Protein AF-A0A060QEK5-F1 (afdb_monomer_lite)

pLDDT: mean 81.97, std 18.52, range [39.69, 97.81]

Secondary structure (DSSP, 8-state):
-EEEE-SS-EEEE-HHHHHHHHHHHHHHHHHHT-HHHHHHHHHHHHHHHHHHHHHHHHHHHHHHHHHHHHHHHHHHHHHHHHHHHSSSSS--------------

Foldseek 3Di:
DDWDDAPPDTDDDQLVVQLVVLQVQLVVCVVVVNNVNSVSSVVSNVVSVVVVVVVVVVVVVVVVVVVVVVVVVVVVVVVVVVVVVVVVPPPDDDDDDDDDDDDD

Sequence (104 aa):
MFDSNGPDMRVRGTAQQLFEKYLQLGRDATGTGDRILAEAYFQHAEHYFRILNAMTQAAQQSQMERQERHQQRARAQQDHDDRRQGDDSGAEGETEEVVEETAE

Organism: NCBI:txid91915

Structure (mmCIF, N/CA/C/O backbone):
data_AF-A0A060QEK5-F1
#
_entry.id   AF-A0A060QEK5-F1
#
loop_
_atom_site.group_PDB
_atom_site.id
_atom_site.type_symbol
_atom_site.label_atom_id
_atom_site.label_alt_id
_atom_site.label_comp_id
_atom_site.label_asym_id
_atom_site.label_entity_id
_atom_site.label_seq_id
_atom_site.pdbx_PDB_ins_code
_atom_site.Cartn_x
_atom_site.Cartn_y
_atom_site.Cartn_z
_atom_site.occupancy
_atom_site.B_iso_or_equiv
_atom_site.auth_seq_id
_atom_site.auth_comp_id
_atom_site.auth_asym_id
_atom_site.auth_atom_id
_atom_site.pdbx_PDB_model_num
ATOM 1 N N . MET A 1 1 ? -4.484 4.905 -11.648 1.00 80.00 1 MET A N 1
ATOM 2 C CA . MET A 1 1 ? -5.387 5.317 -10.549 1.00 80.00 1 MET A CA 1
ATOM 3 C C . MET A 1 1 ? -6.278 4.130 -10.239 1.00 80.00 1 MET A C 1
ATOM 5 O O . MET A 1 1 ? -6.792 3.547 -11.185 1.00 80.00 1 MET A O 1
ATOM 9 N N . PHE A 1 2 ? -6.394 3.747 -8.972 1.00 90.81 2 PHE A N 1
ATOM 10 C CA . PHE A 1 2 ? -7.143 2.572 -8.527 1.00 90.81 2 PHE A CA 1
ATOM 11 C C . PHE A 1 2 ? -8.485 2.992 -7.922 1.00 90.81 2 PHE A C 1
ATOM 13 O O . PHE A 1 2 ? -8.583 4.077 -7.345 1.00 90.81 2 PHE A O 1
ATOM 20 N N . ASP A 1 3 ? -9.492 2.133 -8.065 1.00 89.75 3 ASP A N 1
ATOM 21 C CA . ASP A 1 3 ? -10.802 2.250 -7.421 1.00 89.75 3 ASP A CA 1
ATOM 22 C C . ASP A 1 3 ? -10.918 1.103 -6.414 1.00 89.75 3 ASP A C 1
ATOM 24 O O . ASP A 1 3 ? -10.870 -0.067 -6.794 1.00 89.75 3 ASP A O 1
ATOM 28 N N . SER A 1 4 ? -10.978 1.437 -5.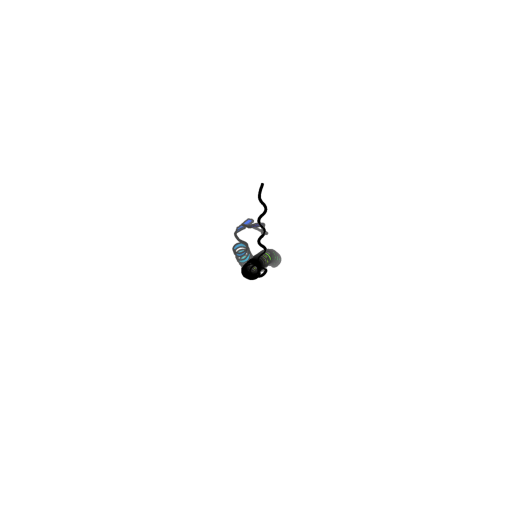130 1.00 89.06 4 SER A N 1
ATOM 29 C CA . SER A 1 4 ? -11.145 0.480 -4.045 1.00 89.06 4 SER A CA 1
ATOM 30 C C . SER A 1 4 ? -12.590 0.464 -3.593 1.00 89.06 4 SER A C 1
ATOM 32 O O . SER A 1 4 ? -13.151 1.518 -3.290 1.00 89.06 4 SER A O 1
ATOM 34 N N . ASN A 1 5 ? -13.182 -0.723 -3.517 1.00 85.31 5 ASN A N 1
ATOM 35 C CA . ASN A 1 5 ? -14.505 -0.917 -2.938 1.00 85.31 5 ASN A CA 1
ATOM 36 C C . ASN A 1 5 ? -14.317 -1.462 -1.524 1.00 85.31 5 ASN A C 1
ATOM 38 O O . ASN A 1 5 ? -14.352 -2.670 -1.315 1.00 85.31 5 ASN A O 1
ATOM 42 N N . GLY A 1 6 ? -14.052 -0.555 -0.580 1.00 80.25 6 GLY A N 1
ATOM 43 C CA . GLY A 1 6 ? -13.960 -0.911 0.830 1.00 80.25 6 GLY A CA 1
ATOM 44 C C . GLY A 1 6 ? -15.327 -1.263 1.424 1.00 80.25 6 GLY A C 1
ATOM 45 O O . GLY A 1 6 ? -16.350 -0.964 0.806 1.00 80.25 6 GLY A O 1
ATOM 46 N N . PRO A 1 7 ? -15.344 -1.836 2.640 1.00 77.31 7 PRO A N 1
ATOM 47 C CA . PRO A 1 7 ? -16.571 -2.275 3.307 1.00 77.31 7 PRO A CA 1
ATOM 48 C C . PRO A 1 7 ? -17.615 -1.155 3.467 1.00 77.31 7 PRO A C 1
ATOM 50 O O . PRO A 1 7 ? -18.798 -1.420 3.288 1.00 77.31 7 PRO A O 1
ATOM 53 N N . ASP A 1 8 ? -17.184 0.092 3.697 1.00 75.12 8 ASP A N 1
ATOM 54 C CA . ASP A 1 8 ? -18.088 1.235 3.921 1.00 75.12 8 ASP A CA 1
ATOM 55 C C . ASP A 1 8 ? -18.016 2.332 2.848 1.00 75.12 8 ASP A C 1
ATOM 57 O O . ASP A 1 8 ? -18.887 3.200 2.766 1.00 75.12 8 ASP A O 1
ATOM 61 N N . MET A 1 9 ? -16.965 2.358 2.022 1.00 78.31 9 MET A N 1
ATOM 62 C CA . MET A 1 9 ? -16.737 3.477 1.109 1.00 78.31 9 MET A CA 1
ATOM 63 C C . MET A 1 9 ? -15.942 3.070 -0.126 1.00 78.31 9 MET A C 1
ATOM 65 O O . MET A 1 9 ? -14.924 2.377 -0.047 1.00 78.31 9 MET A O 1
ATOM 69 N N . ARG A 1 10 ? -16.361 3.608 -1.275 1.00 87.44 10 ARG A N 1
ATOM 70 C CA . ARG A 1 10 ? -15.544 3.616 -2.487 1.00 87.44 10 ARG A CA 1
ATOM 71 C C . ARG A 1 10 ? -14.461 4.674 -2.366 1.00 87.44 10 ARG A C 1
ATOM 73 O O . ARG A 1 10 ? -14.750 5.854 -2.170 1.00 87.44 10 ARG A O 1
ATOM 80 N N . VAL A 1 11 ? -13.208 4.255 -2.472 1.00 88.62 11 VAL A N 1
ATOM 81 C CA . VAL A 1 11 ? -12.049 5.138 -2.360 1.00 88.62 11 VAL A CA 1
ATOM 82 C C . VAL A 1 11 ? -11.257 5.073 -3.647 1.00 88.62 11 VAL A C 1
ATOM 84 O O . VAL A 1 11 ? -10.872 3.998 -4.092 1.00 88.62 11 VAL A O 1
ATOM 87 N N . ARG A 1 12 ? -10.966 6.232 -4.230 1.00 93.62 12 ARG A N 1
ATOM 88 C CA . ARG A 1 12 ? -10.180 6.328 -5.456 1.00 93.62 12 ARG A CA 1
ATOM 89 C C . ARG A 1 12 ? -8.870 7.054 -5.180 1.00 93.62 12 ARG A C 1
ATOM 91 O O . ARG A 1 12 ? -8.877 8.094 -4.530 1.00 93.62 12 ARG A O 1
ATOM 98 N N . GLY A 1 13 ? -7.757 6.522 -5.676 1.00 94.12 13 GLY A N 1
ATOM 99 C CA . GLY A 1 13 ? -6.435 7.091 -5.403 1.00 94.12 13 GLY A CA 1
ATOM 100 C C . GLY A 1 13 ? -5.281 6.318 -6.032 1.00 94.12 13 GLY A C 1
ATOM 101 O O . GLY A 1 13 ? -5.473 5.427 -6.867 1.00 94.12 13 GLY A O 1
ATOM 102 N N . THR A 1 14 ? -4.056 6.682 -5.664 1.00 96.56 14 THR A N 1
ATOM 103 C CA . THR A 1 14 ? -2.867 5.859 -5.925 1.00 96.56 14 THR A CA 1
ATOM 104 C C . THR A 1 14 ? -2.824 4.671 -4.957 1.00 96.56 14 THR A C 1
ATOM 106 O O . THR A 1 14 ? -3.469 4.699 -3.910 1.00 96.56 14 THR A O 1
ATOM 109 N N . ALA A 1 15 ? -2.061 3.620 -5.280 1.00 95.00 15 ALA A N 1
ATOM 110 C CA . ALA A 1 15 ? -1.926 2.460 -4.389 1.00 95.00 15 ALA A CA 1
ATOM 111 C C . ALA A 1 15 ? -1.385 2.858 -3.003 1.00 95.00 15 ALA A C 1
ATOM 113 O O . ALA A 1 15 ? -1.849 2.341 -1.995 1.00 95.00 15 ALA A O 1
ATOM 114 N N . GLN A 1 16 ? -0.477 3.838 -2.950 1.00 96.12 16 GLN A N 1
ATOM 115 C CA . GLN A 1 16 ? 0.061 4.366 -1.697 1.00 96.12 16 GLN A CA 1
ATOM 116 C C . GLN A 1 16 ? -1.004 5.072 -0.853 1.00 96.12 16 GLN A C 1
ATOM 118 O O . GLN A 1 16 ? -1.148 4.767 0.325 1.00 96.12 16 GLN A O 1
ATOM 123 N N . GLN A 1 17 ? -1.802 5.949 -1.466 1.00 96.25 17 GLN A N 1
ATOM 124 C CA . GLN A 1 17 ? -2.884 6.647 -0.765 1.00 96.25 17 GLN A CA 1
ATOM 125 C C . GLN A 1 17 ? -3.929 5.670 -0.216 1.00 96.25 17 GLN A C 1
ATOM 127 O O . GLN A 1 17 ? -4.438 5.850 0.888 1.00 96.25 17 GLN A O 1
ATOM 132 N N . LEU A 1 18 ? -4.256 4.630 -0.990 1.00 95.88 18 LEU A N 1
ATOM 133 C CA . LEU A 1 18 ? -5.194 3.597 -0.559 1.00 95.88 18 LEU A CA 1
ATOM 134 C C . LEU A 1 18 ? -4.614 2.772 0.592 1.00 95.88 18 LEU A C 1
ATOM 136 O O . LEU A 1 18 ? -5.304 2.572 1.587 1.00 95.88 18 LEU A O 1
ATOM 140 N N . PHE A 1 19 ? -3.345 2.367 0.501 1.00 96.69 19 PHE A N 1
ATOM 141 C CA . PHE A 1 19 ? -2.641 1.676 1.580 1.00 96.69 19 PHE A CA 1
ATOM 142 C C . PHE A 1 19 ? -2.676 2.470 2.894 1.00 96.69 19 PHE A C 1
ATOM 144 O O . PHE A 1 19 ? -3.133 1.950 3.910 1.00 96.69 19 PHE A O 1
ATOM 151 N N . GLU A 1 20 ? -2.256 3.736 2.867 1.00 96.69 20 GLU A N 1
ATOM 152 C CA . GLU A 1 20 ? -2.227 4.604 4.050 1.00 96.69 20 GLU A CA 1
ATOM 153 C C . GLU A 1 20 ? -3.628 4.797 4.646 1.00 96.69 20 GLU A C 1
ATOM 155 O O . GLU A 1 20 ? -3.809 4.686 5.861 1.00 96.69 20 GLU A O 1
ATOM 160 N N . LYS A 1 21 ? -4.644 5.007 3.795 1.00 96.06 21 LYS A N 1
ATOM 161 C CA . LYS A 1 21 ? -6.031 5.164 4.245 1.00 96.06 21 LYS A CA 1
ATOM 162 C C . LYS A 1 21 ? -6.558 3.905 4.934 1.00 96.06 21 LYS A C 1
ATOM 164 O O . LYS A 1 21 ? -7.137 4.005 6.012 1.00 96.06 21 LYS A O 1
ATOM 169 N N . TYR A 1 22 ? -6.375 2.730 4.332 1.00 96.88 22 TYR A N 1
ATOM 170 C CA . TYR A 1 22 ? -6.863 1.476 4.911 1.00 96.88 22 TYR A CA 1
ATOM 171 C C . TYR A 1 22 ? -6.111 1.087 6.183 1.00 96.88 22 TYR A C 1
ATOM 173 O O . TYR A 1 22 ? -6.723 0.564 7.11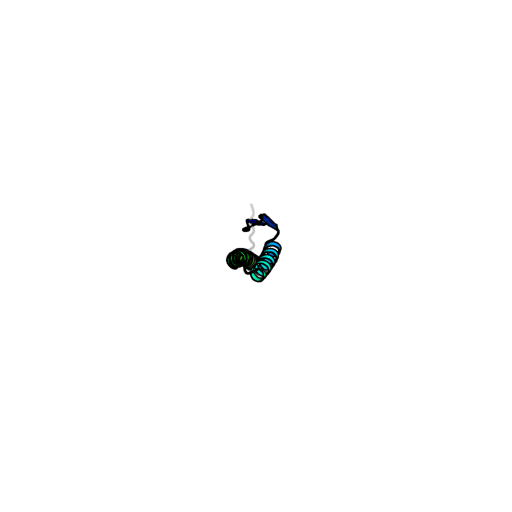3 1.00 96.88 22 TYR A O 1
ATOM 181 N N . LEU A 1 23 ? -4.818 1.407 6.273 1.00 96.94 23 LEU A N 1
ATOM 182 C CA . LEU A 1 23 ? -4.048 1.211 7.497 1.00 96.94 23 LEU A CA 1
ATOM 183 C C . LEU A 1 23 ? -4.591 2.069 8.650 1.00 96.94 23 LEU A C 1
ATOM 185 O O . LEU A 1 23 ? -4.697 1.583 9.775 1.00 96.94 23 LEU A O 1
ATOM 189 N N . GLN A 1 24 ? -4.957 3.325 8.372 1.00 96.88 24 GLN A N 1
ATOM 190 C CA . GLN A 1 24 ? -5.571 4.209 9.363 1.00 96.88 24 GLN A CA 1
ATOM 191 C C . GLN A 1 24 ? -6.948 3.690 9.801 1.00 96.88 24 GLN A C 1
ATOM 193 O O . GLN A 1 24 ? -7.175 3.517 10.996 1.00 96.88 24 GLN A O 1
ATOM 198 N N . LEU A 1 25 ? -7.822 3.345 8.849 1.00 95.94 25 LEU A N 1
ATOM 199 C CA . LEU A 1 25 ? -9.156 2.804 9.145 1.00 95.94 25 LEU A CA 1
ATOM 200 C C . LEU A 1 25 ? -9.093 1.504 9.963 1.00 95.94 25 LEU A C 1
ATOM 202 O O . LEU A 1 25 ? -9.876 1.323 10.891 1.00 95.94 25 LEU A O 1
ATOM 206 N N . GLY A 1 26 ? -8.134 0.618 9.673 1.00 96.44 26 GLY A N 1
ATOM 207 C CA . GLY A 1 26 ? -7.925 -0.607 10.448 1.00 96.44 26 GLY A CA 1
ATOM 208 C C . GLY A 1 26 ? -7.505 -0.337 11.896 1.00 96.44 26 GLY A C 1
ATOM 209 O O 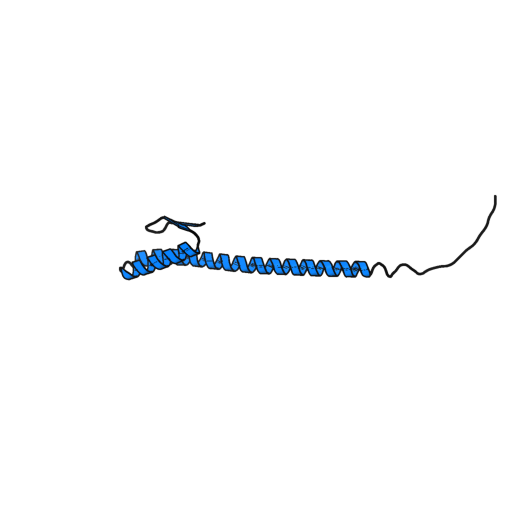. GLY A 1 26 ? -7.979 -1.009 12.817 1.00 96.44 26 GLY A O 1
ATOM 210 N N . ARG A 1 27 ? -6.660 0.678 12.132 1.00 97.25 27 ARG A N 1
ATOM 211 C CA . ARG A 1 27 ? -6.275 1.108 13.491 1.00 97.25 27 ARG A CA 1
ATOM 212 C C . ARG A 1 27 ? -7.456 1.695 14.253 1.00 97.25 27 ARG A C 1
ATOM 214 O O . ARG A 1 27 ? -7.655 1.334 15.412 1.00 97.25 27 ARG A O 1
ATOM 221 N N . ASP A 1 28 ? -8.247 2.537 13.597 1.00 96.81 28 ASP A N 1
ATOM 222 C CA . ASP A 1 28 ? -9.435 3.145 14.196 1.00 96.81 28 ASP A CA 1
ATOM 223 C C . ASP A 1 28 ? -10.465 2.061 14.568 1.00 96.81 28 ASP A C 1
ATOM 225 O O . ASP A 1 28 ? -10.918 2.003 15.713 1.00 96.81 28 ASP A O 1
ATOM 229 N N . ALA A 1 29 ? -10.740 1.116 13.659 1.00 96.12 29 ALA A N 1
ATOM 230 C CA . ALA A 1 29 ? -11.622 -0.026 13.915 1.00 96.12 29 ALA A CA 1
ATOM 231 C C . ALA A 1 29 ? -11.115 -0.906 15.074 1.00 96.12 29 ALA A C 1
ATOM 233 O O . ALA A 1 29 ? -11.889 -1.276 15.960 1.00 96.12 29 ALA A O 1
ATOM 234 N N . THR A 1 30 ? -9.801 -1.153 15.142 1.00 96.56 30 THR A N 1
ATOM 235 C CA . THR A 1 30 ? -9.176 -1.870 16.267 1.00 96.56 30 THR A CA 1
ATOM 236 C C . THR A 1 30 ? -9.415 -1.148 17.596 1.00 96.56 30 THR A C 1
ATOM 238 O O . THR A 1 30 ? -9.768 -1.792 18.583 1.00 96.56 30 THR A O 1
ATOM 241 N N . GLY A 1 31 ? -9.273 0.182 17.625 1.00 96.06 31 GLY A N 1
ATOM 242 C CA . GLY A 1 31 ? -9.518 1.005 18.814 1.00 96.06 31 GLY A CA 1
ATOM 243 C C . GLY A 1 31 ? -10.975 0.985 19.287 1.00 96.06 31 GLY A C 1
ATOM 244 O O . GLY A 1 31 ? -11.229 1.036 20.487 1.00 96.06 31 GLY A O 1
ATOM 245 N N . THR A 1 32 ? -11.928 0.846 18.361 1.00 95.00 32 THR A N 1
ATOM 246 C CA . THR A 1 32 ? -13.360 0.695 18.685 1.00 95.00 32 THR A CA 1
ATOM 247 C C . THR A 1 32 ? -13.762 -0.723 19.108 1.00 95.00 32 THR A C 1
ATOM 249 O O . THR A 1 32 ? -14.869 -0.923 19.600 1.00 95.00 32 THR A O 1
ATOM 252 N N . GLY A 1 33 ? -12.870 -1.708 18.954 1.00 95.56 33 GLY A N 1
ATOM 253 C CA . GLY A 1 33 ? -13.125 -3.109 19.296 1.00 95.56 33 GLY A CA 1
ATOM 254 C C . GLY A 1 33 ? -13.816 -3.930 18.201 1.00 95.56 33 GLY A C 1
ATOM 255 O O . GLY A 1 33 ? -14.042 -5.125 18.406 1.00 95.56 33 GLY A O 1
ATOM 256 N N . ASP A 1 34 ? -14.102 -3.345 17.034 1.00 96.00 34 ASP A N 1
ATOM 257 C CA . ASP A 1 34 ? -14.673 -4.063 15.892 1.00 96.00 34 ASP A CA 1
ATOM 258 C C . ASP A 1 34 ? -13.584 -4.826 15.123 1.00 96.00 34 ASP A C 1
ATOM 260 O O . ASP A 1 34 ? -12.957 -4.336 14.180 1.00 96.00 34 ASP A O 1
ATOM 264 N N . ARG A 1 35 ? -13.336 -6.063 15.562 1.00 94.62 35 ARG A N 1
ATOM 265 C CA . ARG A 1 35 ? -12.288 -6.922 14.993 1.00 94.62 35 ARG A CA 1
ATOM 266 C C . ARG A 1 35 ? -12.580 -7.365 13.563 1.00 94.62 35 ARG A C 1
ATOM 268 O O . ARG A 1 35 ? -11.637 -7.541 12.800 1.00 94.62 35 ARG A O 1
ATOM 275 N N . ILE A 1 36 ? -13.850 -7.567 13.209 1.00 95.75 36 ILE A N 1
ATOM 276 C CA . ILE A 1 36 ? -14.222 -8.026 11.863 1.00 95.75 36 ILE A CA 1
ATOM 277 C C . ILE A 1 36 ? -13.956 -6.900 10.868 1.00 95.75 36 ILE A C 1
ATOM 279 O O . ILE A 1 36 ? -13.337 -7.122 9.826 1.00 95.75 36 ILE A O 1
ATOM 283 N N . LEU A 1 37 ? -14.364 -5.681 11.221 1.00 95.62 37 LEU A N 1
ATOM 284 C CA . LEU A 1 37 ? -14.13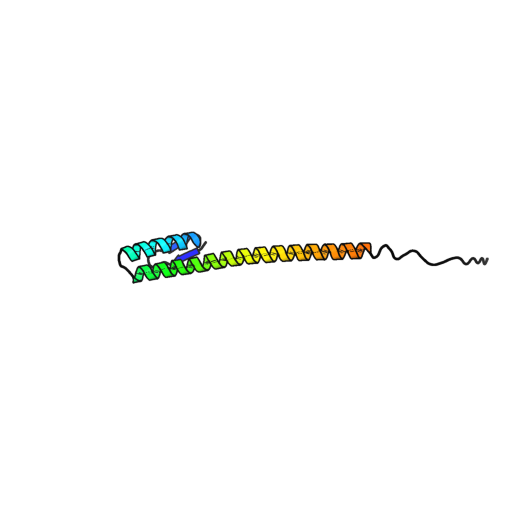0 -4.511 10.391 1.00 95.62 37 LEU A CA 1
ATOM 285 C C . LEU A 1 37 ? -12.637 -4.165 10.292 1.00 95.62 37 LEU A C 1
ATOM 287 O O . LEU A 1 37 ? -12.145 -3.866 9.203 1.00 95.62 37 LEU A O 1
ATOM 291 N N . ALA A 1 38 ? -11.893 -4.270 11.399 1.00 96.81 38 ALA A N 1
ATOM 292 C CA . ALA A 1 38 ? -10.445 -4.076 11.398 1.00 96.81 38 ALA A CA 1
ATOM 293 C C . ALA A 1 38 ? -9.739 -5.044 10.436 1.00 96.81 38 ALA A C 1
ATOM 295 O O . ALA A 1 38 ? -8.936 -4.609 9.612 1.00 96.81 38 ALA A O 1
ATOM 296 N N . GLU A 1 39 ? -10.079 -6.335 10.485 1.00 96.38 39 GLU A N 1
ATOM 297 C CA . GLU A 1 39 ? -9.524 -7.351 9.586 1.00 96.38 39 GLU A CA 1
ATOM 298 C C . GLU A 1 39 ? -9.844 -7.039 8.117 1.00 96.38 39 GLU A C 1
ATOM 300 O O . GLU A 1 39 ? -8.956 -7.073 7.264 1.00 96.38 39 GLU A O 1
ATOM 305 N N . ALA A 1 40 ? -11.086 -6.645 7.817 1.00 95.69 40 ALA A N 1
ATOM 306 C CA . ALA A 1 40 ? -11.482 -6.252 6.466 1.00 95.69 40 ALA A CA 1
ATOM 307 C C . ALA A 1 40 ? -10.652 -5.065 5.942 1.00 95.69 40 ALA A C 1
ATOM 309 O O . ALA A 1 40 ? -10.217 -5.068 4.784 1.00 95.69 40 ALA A O 1
ATOM 310 N N . TYR A 1 41 ? -10.381 -4.065 6.788 1.00 96.81 41 TYR A N 1
ATOM 311 C CA . TYR A 1 41 ? -9.516 -2.940 6.434 1.00 96.81 41 TYR A CA 1
ATOM 312 C C . TYR A 1 41 ? -8.050 -3.348 6.270 1.00 96.81 41 TYR A C 1
ATOM 314 O O . TYR A 1 41 ? -7.405 -2.920 5.309 1.00 96.81 41 TYR A O 1
ATOM 322 N N . PHE A 1 42 ? -7.522 -4.210 7.137 1.00 97.06 42 PHE A N 1
ATOM 323 C CA . PHE A 1 42 ? -6.145 -4.680 7.013 1.00 97.06 42 PHE A CA 1
ATOM 324 C C . PHE A 1 42 ? -5.926 -5.533 5.766 1.00 97.06 42 PHE A C 1
ATOM 326 O O . PHE A 1 42 ? -4.889 -5.380 5.126 1.00 97.06 42 PHE A O 1
ATOM 333 N N . GLN A 1 43 ? -6.905 -6.333 5.344 1.00 96.69 43 GLN A N 1
ATOM 334 C CA . GLN A 1 43 ? -6.839 -7.055 4.069 1.00 96.69 43 GLN A CA 1
ATOM 335 C C . GLN A 1 43 ? -6.735 -6.102 2.873 1.00 96.69 43 GLN A C 1
ATOM 337 O O . GLN A 1 43 ? -5.950 -6.337 1.954 1.00 96.69 43 GLN A O 1
ATOM 342 N N . HIS A 1 44 ? -7.472 -4.988 2.894 1.00 96.31 44 HIS A N 1
ATOM 343 C CA . HIS A 1 44 ? -7.352 -3.968 1.851 1.00 96.31 44 HIS A CA 1
ATOM 344 C C . HIS A 1 44 ? -5.976 -3.295 1.875 1.00 96.31 44 HIS A C 1
ATOM 346 O O . HIS A 1 44 ? -5.356 -3.132 0.823 1.00 96.31 44 HIS A O 1
ATOM 352 N N . ALA A 1 45 ? -5.463 -2.937 3.056 1.00 96.81 45 ALA A N 1
ATOM 353 C CA . ALA A 1 45 ? -4.115 -2.388 3.184 1.00 96.81 45 ALA A CA 1
ATOM 354 C C . ALA A 1 45 ? -3.062 -3.374 2.645 1.00 96.81 45 ALA A C 1
ATOM 356 O O . ALA A 1 45 ? -2.207 -3.001 1.844 1.00 96.81 45 ALA A O 1
ATOM 357 N N . GLU A 1 46 ? -3.166 -4.647 3.015 1.00 97.81 46 GLU A N 1
ATOM 358 C CA . GLU A 1 46 ? -2.281 -5.721 2.569 1.00 97.81 46 GLU A CA 1
ATOM 359 C C . GLU A 1 46 ? -2.291 -5.872 1.041 1.00 97.81 46 GLU A C 1
ATOM 361 O O . GLU A 1 46 ? -1.232 -5.909 0.408 1.00 97.81 46 GLU A O 1
ATOM 366 N N . HIS A 1 47 ? -3.476 -5.829 0.427 1.00 96.50 47 HIS A N 1
ATOM 367 C CA . HIS A 1 47 ? -3.621 -5.863 -1.023 1.00 96.50 47 HIS A CA 1
ATOM 368 C C . HIS A 1 47 ? -2.867 -4.713 -1.713 1.00 96.50 47 HIS A C 1
ATOM 370 O O . HIS A 1 47 ? -2.091 -4.943 -2.646 1.00 96.50 47 HIS A O 1
ATOM 376 N N . TYR A 1 48 ? -3.041 -3.474 -1.243 1.00 96.88 48 TYR A N 1
ATOM 377 C CA . TYR A 1 48 ? -2.345 -2.323 -1.829 1.00 96.88 48 TYR A CA 1
ATOM 378 C C . TYR A 1 48 ? -0.844 -2.328 -1.552 1.00 96.88 48 TYR A C 1
ATOM 380 O O . TYR A 1 48 ? -0.067 -1.904 -2.409 1.00 96.88 48 TYR A O 1
ATOM 388 N N . PHE A 1 49 ? -0.419 -2.871 -0.413 1.00 97.62 49 PHE A N 1
ATOM 389 C CA . PHE A 1 49 ? 0.992 -3.084 -0.118 1.00 97.62 49 PHE A CA 1
ATOM 390 C C . PHE A 1 49 ? 1.640 -4.069 -1.103 1.00 97.62 49 PHE A C 1
ATOM 392 O O . PHE A 1 49 ? 2.709 -3.779 -1.647 1.00 97.62 49 PHE A O 1
ATOM 399 N N . ARG A 1 50 ? 0.974 -5.189 -1.430 1.00 97.12 50 ARG A N 1
ATOM 400 C CA . ARG A 1 50 ? 1.453 -6.110 -2.481 1.00 97.12 50 ARG A CA 1
ATOM 401 C C . ARG A 1 50 ? 1.595 -5.415 -3.831 1.00 97.12 50 ARG A C 1
ATOM 403 O O . ARG A 1 50 ? 2.602 -5.616 -4.508 1.00 97.12 50 ARG A O 1
ATOM 410 N N . ILE A 1 51 ? 0.626 -4.578 -4.210 1.00 96.62 51 ILE A N 1
ATOM 411 C CA . ILE A 1 51 ? 0.687 -3.807 -5.461 1.00 96.62 51 ILE A CA 1
ATOM 412 C C . ILE A 1 51 ? 1.896 -2.865 -5.460 1.00 96.62 51 ILE A C 1
ATOM 414 O O . ILE A 1 51 ? 2.636 -2.834 -6.441 1.00 96.62 51 ILE A O 1
ATOM 418 N N . LEU A 1 52 ? 2.137 -2.130 -4.372 1.00 96.31 52 LEU A N 1
ATOM 419 C CA . LEU A 1 52 ? 3.293 -1.232 -4.258 1.00 96.31 52 LEU A CA 1
ATOM 420 C C . LEU A 1 52 ? 4.623 -1.974 -4.428 1.00 96.31 52 LEU A C 1
ATOM 422 O O . LEU A 1 52 ? 5.500 -1.517 -5.166 1.00 96.31 52 LEU A O 1
ATOM 426 N N . ASN A 1 53 ? 4.757 -3.140 -3.796 1.00 97.00 53 ASN A N 1
ATOM 427 C CA . ASN A 1 53 ? 5.955 -3.966 -3.919 1.00 97.00 53 ASN A CA 1
ATOM 428 C C . ASN A 1 53 ? 6.140 -4.480 -5.351 1.00 97.00 53 ASN A C 1
ATOM 430 O O . ASN A 1 53 ? 7.238 -4.377 -5.896 1.00 97.00 53 ASN A O 1
ATOM 434 N N . ALA A 1 54 ? 5.068 -4.952 -5.992 1.00 96.12 54 ALA A N 1
ATOM 435 C CA . ALA A 1 54 ? 5.108 -5.391 -7.386 1.00 96.12 54 ALA A CA 1
ATOM 436 C C . ALA A 1 54 ? 5.504 -4.249 -8.339 1.00 96.12 54 ALA A C 1
ATOM 438 O O . ALA A 1 54 ? 6.327 -4.443 -9.232 1.00 96.12 54 ALA A O 1
ATOM 439 N N . MET A 1 55 ? 4.983 -3.036 -8.125 1.00 94.88 55 MET A N 1
ATOM 440 C CA . MET A 1 55 ? 5.356 -1.853 -8.912 1.00 94.88 55 MET A CA 1
ATOM 441 C C . MET A 1 55 ? 6.831 -1.485 -8.719 1.00 94.88 55 MET A C 1
ATOM 443 O O . MET A 1 55 ? 7.519 -1.161 -9.687 1.00 94.88 55 MET A O 1
ATOM 447 N N . THR A 1 56 ? 7.327 -1.572 -7.485 1.00 94.19 56 THR A N 1
ATOM 448 C CA . THR A 1 56 ? 8.733 -1.297 -7.158 1.00 94.19 56 THR A CA 1
ATOM 449 C C . THR A 1 56 ? 9.658 -2.314 -7.823 1.00 94.19 56 THR A C 1
ATOM 451 O O . THR A 1 56 ? 10.653 -1.938 -8.442 1.00 94.19 56 THR A O 1
ATOM 454 N N . GLN A 1 57 ? 9.304 -3.598 -7.767 1.00 94.81 57 GLN A N 1
ATOM 455 C CA . GLN A 1 57 ? 10.067 -4.669 -8.400 1.00 94.81 57 GLN A CA 1
ATOM 456 C C . GLN A 1 57 ? 10.077 -4.539 -9.930 1.00 94.81 57 GLN A C 1
ATOM 458 O O . GLN A 1 57 ? 11.136 -4.649 -10.547 1.00 94.81 57 GLN A O 1
ATOM 463 N N . ALA A 1 58 ? 8.930 -4.235 -10.543 1.00 93.81 58 ALA A N 1
ATOM 464 C CA . ALA A 1 58 ? 8.837 -4.006 -11.984 1.00 93.81 58 ALA A CA 1
ATOM 465 C C . ALA A 1 58 ? 9.679 -2.798 -12.429 1.00 93.81 58 ALA A C 1
ATOM 467 O O . ALA A 1 58 ? 10.352 -2.846 -13.461 1.00 93.81 58 ALA A O 1
ATOM 468 N N . ALA A 1 59 ? 9.695 -1.720 -11.637 1.00 93.06 59 ALA A N 1
ATOM 469 C CA . ALA A 1 59 ? 10.533 -0.560 -11.917 1.00 93.06 59 ALA A CA 1
ATOM 470 C C . ALA A 1 59 ? 12.027 -0.927 -11.908 1.00 93.06 59 ALA A C 1
ATOM 472 O O . ALA A 1 59 ? 12.743 -0.562 -12.843 1.00 93.06 59 ALA A O 1
ATOM 473 N N . GLN A 1 60 ? 12.476 -1.702 -10.915 1.00 93.25 60 GLN A N 1
ATOM 474 C CA . GLN A 1 60 ? 13.861 -2.175 -10.818 1.00 93.25 60 GLN A CA 1
ATOM 475 C C . GLN A 1 60 ? 14.250 -3.081 -11.994 1.00 93.25 60 GLN A C 1
ATOM 477 O O . GLN A 1 60 ? 15.277 -2.841 -12.629 1.00 93.25 60 GLN A O 1
ATOM 482 N N . GLN A 1 61 ? 13.409 -4.058 -12.347 1.00 92.62 61 GLN A N 1
ATOM 483 C CA . GLN A 1 61 ? 13.649 -4.935 -13.501 1.00 92.62 61 GLN A CA 1
ATOM 484 C C . GLN A 1 61 ? 13.775 -4.129 -14.799 1.00 92.62 61 GLN A C 1
ATOM 486 O O . GLN A 1 61 ? 14.751 -4.272 -15.532 1.00 92.62 61 GLN A O 1
ATOM 491 N N . SER A 1 62 ? 12.870 -3.170 -15.019 1.00 91.19 62 SER A N 1
ATOM 492 C CA . SER A 1 62 ? 12.909 -2.316 -16.211 1.00 91.19 62 SER A CA 1
ATOM 493 C C . SER A 1 62 ? 14.170 -1.443 -16.302 1.00 91.19 62 SER A C 1
ATOM 495 O O . SER A 1 62 ? 14.553 -0.995 -17.388 1.00 91.19 62 SER A O 1
ATOM 497 N N . GLN A 1 63 ? 14.790 -1.125 -15.164 1.00 89.81 63 GLN A N 1
ATOM 498 C CA . GLN A 1 63 ? 16.035 -0.369 -15.113 1.00 89.81 63 GLN A CA 1
ATOM 499 C C . GLN A 1 63 ? 17.224 -1.266 -15.469 1.00 89.81 63 GLN A C 1
ATOM 501 O O . GLN A 1 63 ? 18.067 -0.851 -16.264 1.00 89.81 63 GLN A O 1
ATOM 506 N N . MET A 1 64 ? 17.253 -2.492 -14.943 1.00 90.56 64 MET A N 1
ATOM 507 C CA . MET A 1 64 ? 18.275 -3.497 -15.251 1.00 90.56 64 MET A CA 1
ATOM 508 C C . MET A 1 64 ? 18.264 -3.853 -16.742 1.00 90.56 64 MET A C 1
ATOM 510 O O . MET A 1 64 ? 19.285 -3.692 -17.406 1.00 90.56 64 MET A O 1
ATOM 514 N N . GLU A 1 65 ? 17.098 -4.165 -17.314 1.00 90.81 65 GLU A N 1
ATOM 515 C CA . GLU A 1 65 ? 16.972 -4.478 -18.747 1.00 90.81 65 GLU A CA 1
ATOM 516 C C . GLU A 1 65 ? 17.445 -3.329 -19.651 1.00 90.81 65 GLU A C 1
ATOM 518 O O . GLU A 1 65 ? 18.016 -3.538 -20.726 1.00 90.81 65 GLU A O 1
ATOM 523 N N . ARG A 1 66 ? 17.200 -2.077 -19.239 1.00 89.88 66 ARG A N 1
ATOM 524 C CA . ARG A 1 66 ? 17.681 -0.899 -19.975 1.00 89.88 66 ARG A CA 1
ATOM 525 C C . ARG A 1 66 ? 19.201 -0.793 -19.945 1.00 89.88 66 ARG A C 1
ATOM 527 O O . ARG A 1 66 ? 19.789 -0.448 -20.969 1.00 89.88 66 ARG A O 1
ATOM 534 N N . GLN A 1 67 ? 19.826 -1.088 -18.808 1.00 89.56 67 GLN A N 1
ATOM 535 C CA . GLN A 1 67 ? 21.282 -1.101 -18.687 1.00 89.56 67 GLN A CA 1
ATOM 536 C C . GLN A 1 67 ? 21.895 -2.237 -19.513 1.00 89.56 67 GLN A C 1
ATOM 538 O O . GLN A 1 67 ? 22.843 -1.992 -20.256 1.00 89.56 67 GLN A O 1
ATOM 543 N N . GLU A 1 68 ? 21.319 -3.438 -19.472 1.00 88.81 68 GLU A N 1
ATOM 544 C CA . GLU A 1 68 ? 21.788 -4.588 -20.255 1.00 88.81 68 GLU A CA 1
ATOM 545 C C . GLU A 1 68 ? 21.700 -4.331 -21.763 1.00 88.81 68 GLU A C 1
ATOM 547 O O . GLU A 1 68 ? 22.674 -4.553 -22.486 1.00 88.81 68 GLU A O 1
ATOM 552 N N . ARG A 1 69 ? 20.580 -3.771 -22.249 1.00 87.88 69 ARG A N 1
ATOM 553 C CA . ARG A 1 69 ? 20.454 -3.377 -23.663 1.00 87.88 69 ARG A CA 1
ATOM 554 C C . ARG A 1 69 ? 21.471 -2.311 -24.062 1.00 87.88 69 ARG A C 1
ATOM 556 O O . ARG A 1 69 ? 22.002 -2.365 -25.171 1.00 87.88 69 ARG A O 1
ATOM 563 N N . HIS A 1 70 ? 21.762 -1.353 -23.181 1.00 88.50 70 HIS A N 1
ATOM 564 C CA . HIS A 1 70 ? 22.772 -0.331 -23.455 1.00 88.50 70 HIS A CA 1
ATOM 565 C C . HIS A 1 70 ? 24.178 -0.942 -23.547 1.00 88.50 70 HIS A C 1
ATOM 567 O O . HIS A 1 70 ? 24.926 -0.622 -24.468 1.00 88.50 70 HIS A O 1
ATOM 573 N N . GLN A 1 71 ? 24.517 -1.869 -22.646 1.00 87.56 71 GLN A N 1
ATOM 574 C CA . GLN A 1 71 ? 25.802 -2.572 -22.661 1.00 87.56 71 GLN A CA 1
ATOM 575 C C . GLN A 1 71 ? 25.956 -3.477 -23.890 1.00 87.56 71 GLN A C 1
ATOM 577 O O . GLN A 1 71 ? 27.012 -3.464 -24.519 1.00 87.56 71 GLN A O 1
ATOM 582 N N . GLN A 1 72 ? 24.916 -4.226 -24.277 1.00 85.94 72 GLN A N 1
ATOM 583 C CA . GLN A 1 72 ? 24.945 -5.029 -25.505 1.00 85.94 72 GLN A CA 1
ATOM 584 C C . GLN A 1 72 ? 25.146 -4.159 -26.745 1.00 85.94 72 GLN A C 1
ATOM 586 O O . GLN A 1 72 ? 25.963 -4.496 -27.600 1.00 85.94 72 GLN A O 1
ATOM 591 N N . ARG A 1 73 ? 24.453 -3.017 -26.829 1.00 85.19 73 ARG A N 1
ATOM 592 C CA . ARG A 1 73 ? 24.605 -2.096 -27.958 1.00 85.19 73 ARG A CA 1
ATOM 593 C C . ARG A 1 73 ? 26.010 -1.497 -28.017 1.00 85.19 73 ARG A C 1
ATOM 595 O O . ARG A 1 73 ? 26.572 -1.439 -29.100 1.00 85.19 73 ARG A O 1
ATOM 602 N N . ALA A 1 74 ? 26.592 -1.124 -26.876 1.00 82.69 74 ALA A N 1
ATOM 603 C CA . ALA A 1 74 ? 27.966 -0.627 -26.808 1.00 82.69 74 ALA A CA 1
ATOM 604 C C . ALA A 1 74 ? 28.997 -1.684 -27.254 1.00 82.69 74 ALA A C 1
ATOM 606 O O . ALA A 1 74 ? 29.896 -1.371 -28.030 1.00 82.69 74 ALA A O 1
ATOM 607 N N . ARG A 1 75 ? 28.832 -2.948 -26.834 1.00 79.56 75 ARG A N 1
ATOM 608 C CA . ARG A 1 75 ? 29.706 -4.059 -27.257 1.00 79.56 75 ARG A CA 1
ATOM 609 C C . ARG A 1 75 ? 29.585 -4.371 -28.748 1.00 79.56 75 ARG A C 1
ATOM 611 O O . ARG A 1 75 ? 30.597 -4.557 -29.409 1.00 79.56 75 ARG A O 1
ATOM 618 N N . ALA A 1 76 ? 28.366 -4.393 -29.288 1.00 78.31 76 ALA A N 1
ATOM 619 C CA . ALA A 1 76 ? 28.144 -4.604 -30.719 1.00 78.31 76 ALA A CA 1
ATOM 620 C C . ALA A 1 76 ? 28.752 -3.480 -31.574 1.00 78.31 76 ALA A C 1
ATOM 622 O O . ALA A 1 76 ? 29.183 -3.719 -32.697 1.00 78.31 76 ALA A O 1
ATOM 623 N N . GLN A 1 77 ? 28.797 -2.256 -31.042 1.00 74.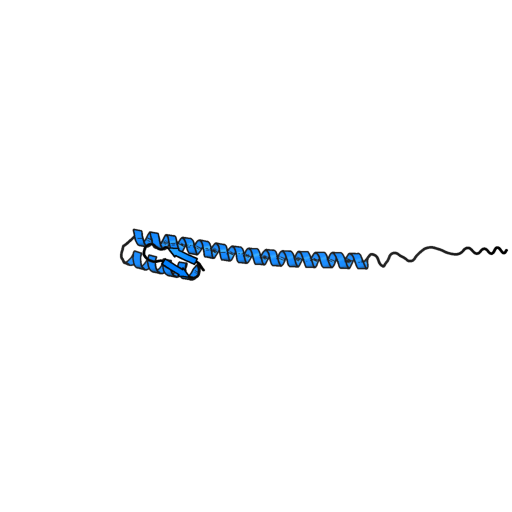69 77 GLN A N 1
ATOM 624 C CA . GLN A 1 77 ? 29.397 -1.113 -31.722 1.00 74.69 77 GLN A CA 1
ATOM 625 C C . GLN A 1 77 ? 30.931 -1.181 -31.723 1.00 74.69 77 GLN A C 1
ATOM 627 O O . GLN A 1 77 ? 31.531 -0.846 -32.734 1.00 74.69 77 GLN A O 1
ATOM 632 N N . GLN A 1 78 ? 31.548 -1.683 -30.646 1.00 72.62 78 GLN A N 1
ATOM 633 C CA . GLN A 1 78 ? 32.990 -1.969 -30.605 1.00 72.62 78 GLN A CA 1
ATOM 634 C C . GLN A 1 78 ? 33.399 -3.094 -31.566 1.00 72.62 78 GLN A C 1
ATOM 636 O O . GLN A 1 78 ? 34.367 -2.927 -32.296 1.00 72.62 78 GLN A O 1
ATOM 641 N N . ASP A 1 79 ? 32.649 -4.201 -31.627 1.00 70.19 79 ASP A N 1
ATOM 642 C CA . ASP A 1 79 ? 32.949 -5.314 -32.552 1.00 70.19 79 ASP A CA 1
ATOM 643 C C . ASP A 1 79 ? 32.881 -4.884 -34.030 1.00 70.19 79 ASP A C 1
ATOM 645 O O . ASP A 1 79 ? 33.649 -5.356 -34.864 1.00 70.19 79 ASP A O 1
ATOM 649 N N . HIS A 1 80 ? 31.981 -3.954 -34.363 1.00 64.38 80 HIS A N 1
ATOM 650 C CA . HIS A 1 80 ? 31.843 -3.443 -35.727 1.00 64.38 80 HIS A CA 1
ATOM 651 C C . HIS A 1 80 ? 32.965 -2.470 -36.129 1.00 64.38 80 HIS A C 1
ATOM 653 O O . HIS A 1 80 ? 33.289 -2.379 -37.311 1.00 64.38 80 HIS A O 1
ATOM 659 N N . ASP A 1 81 ? 33.536 -1.744 -35.166 1.00 63.25 81 ASP A N 1
ATOM 660 C CA . ASP A 1 81 ? 34.655 -0.820 -35.387 1.00 63.25 81 ASP A CA 1
ATOM 661 C C . ASP A 1 81 ? 35.966 -1.598 -35.611 1.00 63.25 81 ASP A C 1
ATOM 663 O O . ASP A 1 81 ? 36.676 -1.359 -36.586 1.00 63.25 81 ASP A O 1
ATOM 667 N N . ASP A 1 82 ? 36.202 -2.638 -34.802 1.00 60.69 82 ASP A N 1
ATOM 668 C CA . ASP A 1 82 ? 37.380 -3.516 -34.886 1.00 60.69 82 ASP A CA 1
ATOM 669 C C . ASP A 1 82 ? 37.454 -4.260 -36.237 1.00 60.69 82 ASP A C 1
ATOM 671 O O . ASP A 1 82 ? 38.495 -4.304 -36.895 1.00 60.69 82 ASP A O 1
ATOM 675 N N . ARG A 1 83 ? 36.308 -4.746 -36.744 1.00 59.91 83 ARG A N 1
ATOM 676 C CA . ARG A 1 83 ? 36.233 -5.401 -38.065 1.00 59.91 83 ARG A CA 1
ATOM 677 C C . ARG A 1 83 ? 36.428 -4.458 -39.250 1.00 59.91 83 ARG A C 1
ATOM 679 O O . ARG A 1 83 ? 36.868 -4.918 -40.297 1.00 59.91 83 ARG A O 1
ATOM 686 N N . ARG A 1 84 ? 36.095 -3.168 -39.124 1.00 57.03 84 ARG A N 1
ATOM 687 C CA . ARG A 1 84 ? 36.366 -2.186 -40.191 1.00 57.03 84 ARG A CA 1
ATOM 688 C C . ARG A 1 84 ? 37.837 -1.798 -40.256 1.00 57.03 84 ARG A C 1
ATOM 690 O O . ARG A 1 84 ? 38.311 -1.463 -41.332 1.00 57.03 84 ARG A O 1
ATOM 697 N N . GLN A 1 85 ? 38.546 -1.842 -39.132 1.00 56.91 85 GLN A N 1
ATOM 698 C CA . GLN A 1 85 ? 39.973 -1.534 -39.083 1.00 56.91 85 GLN A CA 1
ATOM 699 C C . GLN A 1 85 ? 40.843 -2.702 -39.597 1.00 56.91 85 GLN A C 1
ATOM 701 O O . GLN A 1 85 ? 41.946 -2.467 -40.078 1.00 56.91 85 GLN A O 1
ATOM 706 N N . GLY A 1 86 ? 40.354 -3.949 -39.529 1.00 54.28 86 GLY A N 1
ATOM 707 C CA . GLY A 1 86 ? 41.085 -5.146 -39.976 1.00 54.28 86 GLY A CA 1
ATOM 708 C C . GLY A 1 86 ? 41.025 -5.472 -41.478 1.00 54.28 86 GLY A C 1
ATOM 709 O O . GLY A 1 86 ? 41.822 -6.284 -41.937 1.00 54.28 86 GLY A O 1
ATOM 710 N N . ASP A 1 87 ? 40.112 -4.861 -42.242 1.00 54.00 87 ASP A N 1
ATOM 711 C CA . ASP A 1 87 ? 39.910 -5.135 -43.684 1.00 54.00 87 ASP A CA 1
ATOM 712 C C . ASP A 1 87 ? 40.739 -4.209 -44.605 1.00 54.00 87 ASP A C 1
ATOM 714 O O . ASP A 1 87 ? 40.922 -4.496 -45.781 1.00 54.00 87 ASP A O 1
ATOM 718 N N . ASP A 1 88 ? 41.300 -3.122 -44.064 1.00 53.06 88 ASP A N 1
ATOM 719 C CA . ASP A 1 88 ? 42.072 -2.109 -44.812 1.00 53.06 88 ASP A CA 1
ATOM 720 C C . ASP A 1 88 ? 43.585 -2.415 -44.883 1.00 53.06 88 ASP A C 1
ATOM 722 O O . ASP A 1 88 ? 44.340 -1.726 -45.553 1.00 53.06 88 ASP A O 1
ATOM 726 N N . SER A 1 89 ? 44.067 -3.460 -44.198 1.00 52.47 89 SER A N 1
ATOM 727 C CA . SER A 1 89 ? 45.510 -3.764 -44.085 1.00 52.47 89 SER A CA 1
ATOM 728 C C . SER A 1 89 ? 45.999 -4.927 -44.967 1.00 52.47 89 SER A C 1
ATOM 730 O O . SER A 1 89 ? 47.100 -5.430 -44.752 1.00 52.47 89 SER A O 1
ATOM 732 N N . GLY A 1 90 ? 45.190 -5.401 -45.924 1.00 51.38 90 GLY A N 1
ATOM 733 C CA . GLY A 1 90 ? 45.438 -6.658 -46.651 1.00 51.38 90 GLY A CA 1
ATOM 734 C C . GLY A 1 90 ? 45.600 -6.572 -48.172 1.00 51.38 90 GLY A C 1
ATOM 735 O O . GLY A 1 90 ? 45.618 -7.623 -48.807 1.00 51.38 90 GLY A O 1
ATOM 736 N N . ALA A 1 91 ? 45.688 -5.382 -48.775 1.00 49.62 91 ALA A N 1
ATOM 737 C CA . ALA A 1 91 ? 45.607 -5.229 -50.233 1.00 49.62 91 ALA A CA 1
ATOM 738 C C . ALA A 1 91 ? 46.777 -4.445 -50.852 1.00 49.62 91 ALA A C 1
ATOM 740 O O . ALA A 1 91 ? 46.556 -3.504 -51.603 1.00 49.62 91 ALA A O 1
ATOM 741 N N . GLU A 1 92 ? 48.028 -4.829 -50.585 1.00 46.72 92 GLU A N 1
ATOM 742 C CA . GLU A 1 92 ? 49.158 -4.319 -51.379 1.00 46.72 92 GLU A CA 1
ATOM 743 C C . GLU A 1 92 ? 50.364 -5.263 -51.361 1.00 46.72 92 GLU A C 1
ATOM 745 O O . GLU A 1 92 ? 51.315 -5.129 -50.594 1.00 46.72 92 GLU A O 1
ATOM 750 N N . GLY A 1 93 ? 50.312 -6.246 -52.255 1.00 51.91 93 GLY A N 1
ATOM 751 C CA . GLY A 1 93 ? 51.442 -7.067 -52.660 1.00 51.91 93 GLY A CA 1
ATOM 752 C C . GLY A 1 93 ? 51.069 -7.867 -53.904 1.00 51.91 93 GLY A C 1
ATOM 753 O O . GLY A 1 93 ? 49.951 -8.359 -53.971 1.00 51.91 93 GLY A O 1
ATOM 754 N N . GLU A 1 94 ? 52.036 -8.023 -54.820 1.00 42.09 94 GLU A N 1
ATOM 755 C CA . GLU A 1 94 ? 52.040 -8.911 -56.007 1.00 42.09 94 GLU A CA 1
ATOM 756 C C . GLU A 1 94 ? 51.490 -8.255 -57.301 1.00 42.09 94 GLU A C 1
ATOM 758 O O . GLU A 1 94 ? 50.349 -7.817 -57.334 1.00 42.09 94 GLU A O 1
ATOM 763 N N . THR A 1 95 ? 52.181 -8.114 -58.443 1.00 40.84 95 THR A N 1
ATOM 764 C CA . THR A 1 95 ? 53.535 -8.453 -58.934 1.00 40.84 95 THR A CA 1
ATOM 765 C C . THR A 1 95 ? 53.755 -7.779 -60.309 1.00 40.84 95 THR A C 1
ATOM 767 O O . THR A 1 95 ? 52.805 -7.374 -60.976 1.00 40.84 95 THR A O 1
ATOM 770 N N . GLU A 1 96 ? 55.025 -7.699 -60.705 1.00 44.59 96 GLU A N 1
ATOM 771 C CA . GLU A 1 96 ? 55.641 -7.150 -61.923 1.00 44.59 96 GLU A CA 1
ATOM 772 C C . GLU A 1 96 ? 55.121 -7.624 -63.306 1.00 44.59 96 GLU A C 1
ATOM 774 O O . GLU A 1 96 ? 54.716 -8.767 -63.491 1.00 44.59 96 GLU A O 1
ATOM 779 N N . GLU A 1 97 ? 55.215 -6.684 -64.264 1.00 48.88 97 GLU A N 1
ATOM 780 C CA . GLU A 1 97 ? 55.814 -6.752 -65.619 1.00 48.88 97 GLU A CA 1
ATOM 781 C C . GLU A 1 97 ? 55.599 -7.992 -66.518 1.00 48.88 97 GLU A C 1
ATOM 783 O O . GLU A 1 97 ? 56.168 -9.036 -66.240 1.00 48.88 97 GLU A O 1
ATOM 788 N N . VAL A 1 98 ? 54.962 -7.815 -67.696 1.00 49.59 98 VAL A N 1
ATOM 789 C CA . VAL A 1 98 ? 55.486 -8.292 -69.004 1.00 49.59 98 VAL A CA 1
ATOM 790 C C . VAL A 1 98 ? 54.979 -7.384 -70.145 1.00 49.59 98 VAL A C 1
ATOM 792 O O . VAL A 1 98 ? 53.779 -7.206 -70.349 1.00 49.59 98 VAL A O 1
ATOM 795 N N . VAL A 1 99 ? 55.933 -6.824 -70.887 1.00 53.88 99 VAL A N 1
ATOM 796 C CA . VAL A 1 99 ? 55.836 -6.172 -72.206 1.00 53.88 99 VAL A CA 1
ATOM 797 C C . VAL A 1 99 ? 55.554 -7.200 -73.309 1.00 53.88 99 VAL A C 1
ATOM 799 O O . VAL A 1 99 ? 56.299 -8.167 -73.382 1.00 53.88 99 VAL A O 1
ATOM 802 N N . GLU A 1 100 ? 54.622 -6.947 -74.239 1.00 47.00 100 GLU A N 1
ATOM 803 C CA . GLU A 1 100 ? 54.871 -7.280 -75.655 1.00 47.00 100 GLU A CA 1
ATOM 804 C C . GLU A 1 100 ? 53.956 -6.533 -76.643 1.00 47.00 100 GLU A C 1
ATOM 806 O O . GLU A 1 100 ? 52.729 -6.540 -76.571 1.00 47.00 100 GLU A O 1
ATOM 811 N N . GLU A 1 101 ? 54.642 -5.880 -77.570 1.00 51.22 101 GLU A N 1
ATOM 812 C CA . GLU A 1 101 ? 54.231 -5.276 -78.829 1.00 51.22 101 GLU A CA 1
ATOM 813 C C . GLU A 1 101 ? 53.774 -6.349 -79.830 1.00 51.22 101 GLU A C 1
ATOM 815 O O . GLU A 1 101 ? 54.474 -7.332 -80.021 1.00 51.22 101 GLU A O 1
ATOM 820 N N . THR A 1 102 ? 52.661 -6.146 -80.542 1.00 44.16 102 THR A N 1
ATOM 821 C CA . THR A 1 102 ? 52.532 -6.623 -81.932 1.00 44.16 102 THR A CA 1
ATOM 822 C C . THR A 1 102 ? 51.587 -5.722 -82.724 1.00 44.16 102 THR A C 1
ATOM 824 O O . THR A 1 102 ? 50.483 -5.390 -82.293 1.00 44.16 102 THR A O 1
ATOM 827 N N . ALA A 1 103 ? 52.107 -5.281 -83.866 1.00 44.94 103 ALA A N 1
ATOM 828 C CA . ALA A 1 103 ? 51.500 -4.408 -84.852 1.00 44.94 103 ALA A CA 1
ATOM 829 C C . ALA A 1 103 ? 50.551 -5.156 -85.810 1.00 44.94 103 ALA A C 1
ATOM 831 O O . ALA A 1 103 ? 50.717 -6.356 -86.006 1.00 44.94 103 ALA A O 1
ATOM 832 N N . GLU A 1 104 ? 49.639 -4.366 -86.393 1.00 39.69 104 GLU A N 1
ATOM 833 C CA . GLU A 1 104 ? 48.875 -4.508 -87.658 1.00 39.69 104 GLU A CA 1
ATOM 834 C C . GLU A 1 104 ? 48.226 -5.857 -88.032 1.00 39.69 104 GLU A C 1
ATOM 836 O O . GLU A 1 104 ? 48.932 -6.837 -88.353 1.00 39.69 104 GLU A O 1
#

InterPro domains:
  IPR025430 Domain of unknown function DUF4167 [PF13763] (2-57)

Radius of gyration: 35.37 Å; chains: 1; bounding box: 74×16×1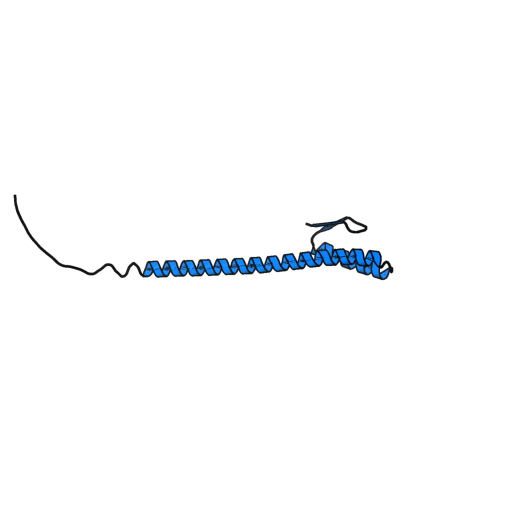07 Å